Protein AF-A0ABD2KF09-F1 (afdb_monomer_lite)

InterPro domains:
  IPR002404 IRS-type PTB domain [PF02174] (3-74)
  IPR011993 PH-like domain superfamily [G3DSA:2.30.29.30] (1-92)
  IPR051724 Actin-based Motor Myosin [PTHR46049] (3-85)

Structure (mmCIF, N/CA/C/O backbone):
data_AF-A0ABD2KF09-F1
#
_entry.id   AF-A0ABD2KF09-F1
#
loop_
_atom_site.group_PDB
_atom_site.id
_atom_site.type_symbol
_atom_site.label_atom_id
_atom_site.label_alt_id
_atom_site.label_comp_id
_atom_site.label_asym_id
_atom_site.label_entity_id
_atom_site.label_seq_id
_atom_site.pdbx_PDB_ins_code
_atom_site.Cartn_x
_atom_site.Cartn_y
_atom_site.Cartn_z
_atom_site.occupancy
_atom_site.B_iso_or_equiv
_atom_site.auth_seq_id
_atom_site.auth_comp_id
_atom_site.auth_asym_id
_atom_site.auth_atom_id
_atom_site.pdbx_PDB_model_num
ATOM 1 N N . MET A 1 1 ? -12.917 10.527 15.167 1.00 45.91 1 MET A N 1
ATOM 2 C CA . MET A 1 1 ? -12.829 9.059 15.313 1.00 45.91 1 MET A CA 1
ATOM 3 C C . MET A 1 1 ? -12.469 8.493 13.949 1.00 45.91 1 MET A C 1
ATOM 5 O O . MET A 1 1 ? -13.314 8.525 13.066 1.00 45.91 1 MET A O 1
ATOM 9 N N . GLY A 1 2 ? -11.211 8.102 13.732 1.00 62.06 2 GLY A N 1
ATOM 10 C CA . GLY A 1 2 ? -10.794 7.490 12.466 1.00 62.06 2 GLY A CA 1
ATOM 11 C C . GLY A 1 2 ? -11.338 6.066 12.346 1.00 62.06 2 GLY A C 1
ATOM 12 O O . GLY A 1 2 ? -11.336 5.317 13.323 1.00 62.06 2 GLY A O 1
ATOM 13 N N . SER A 1 3 ? -11.833 5.695 11.168 1.00 77.06 3 SER A N 1
ATOM 14 C CA . SER A 1 3 ? -12.271 4.330 10.875 1.00 77.06 3 SER A CA 1
ATOM 15 C C . SER A 1 3 ? -11.046 3.416 10.782 1.00 77.06 3 SER A C 1
ATOM 17 O O . SER A 1 3 ? -10.153 3.662 9.974 1.00 77.06 3 SER A O 1
ATOM 19 N N . LYS A 1 4 ? -10.984 2.360 11.601 1.00 88.31 4 LYS A N 1
ATOM 20 C CA . LYS A 1 4 ? -9.902 1.369 11.517 1.00 88.31 4 LYS A CA 1
ATOM 21 C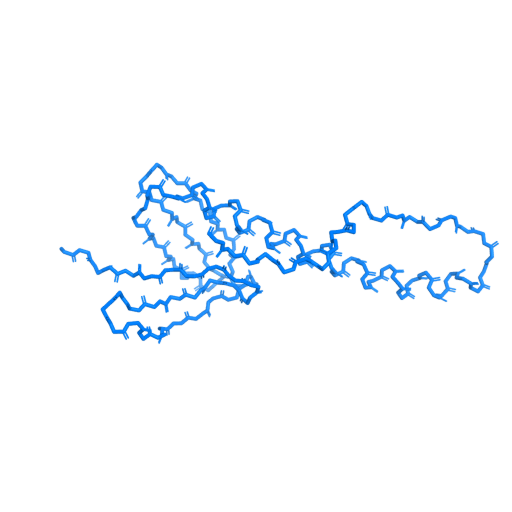 C . LYS A 1 4 ? -10.089 0.495 10.275 1.00 88.31 4 LYS A C 1
ATOM 23 O O . LYS A 1 4 ? -11.169 -0.059 10.056 1.00 88.31 4 LYS A O 1
ATOM 28 N N . LEU A 1 5 ? -9.024 0.345 9.495 1.00 91.50 5 LEU A N 1
ATOM 29 C CA . LEU A 1 5 ? -8.974 -0.478 8.288 1.00 91.50 5 LEU A CA 1
ATOM 30 C C . LEU A 1 5 ? -7.851 -1.501 8.404 1.00 91.50 5 LEU A C 1
ATOM 32 O O . LEU A 1 5 ? -6.801 -1.225 8.982 1.00 91.50 5 LEU A O 1
ATOM 36 N N . LEU A 1 6 ? -8.074 -2.675 7.824 1.00 93.25 6 LEU A N 1
ATOM 37 C CA . LEU A 1 6 ? -7.027 -3.665 7.615 1.00 93.25 6 LEU A CA 1
ATOM 38 C C . LEU A 1 6 ? -6.532 -3.543 6.182 1.00 93.25 6 LEU A C 1
ATOM 40 O O . LEU A 1 6 ? -7.328 -3.481 5.242 1.00 93.25 6 LEU A O 1
ATOM 44 N N . VAL A 1 7 ? -5.213 -3.527 6.039 1.00 92.88 7 VAL A N 1
ATOM 45 C CA . VAL A 1 7 ? -4.534 -3.433 4.751 1.00 92.88 7 VAL A CA 1
ATOM 46 C C . VAL A 1 7 ? -3.754 -4.722 4.543 1.00 92.88 7 VAL A C 1
ATOM 48 O O . VAL A 1 7 ? -2.893 -5.059 5.353 1.00 92.88 7 VAL A O 1
ATOM 51 N N . ALA A 1 8 ? -4.063 -5.439 3.468 1.00 93.94 8 ALA A N 1
ATOM 52 C CA . ALA A 1 8 ? -3.283 -6.584 3.016 1.00 93.94 8 ALA A CA 1
ATOM 53 C C . ALA A 1 8 ? -2.494 -6.195 1.761 1.00 93.94 8 ALA A C 1
ATOM 55 O O . ALA A 1 8 ? -3.046 -5.553 0.868 1.00 93.94 8 ALA A O 1
ATOM 56 N N . ILE A 1 9 ? -1.214 -6.569 1.707 1.00 93.56 9 ILE A N 1
ATOM 57 C CA . ILE A 1 9 ? -0.346 -6.375 0.539 1.00 93.56 9 ILE A CA 1
ATOM 58 C C . ILE A 1 9 ? 0.068 -7.759 0.037 1.00 93.56 9 ILE A C 1
ATOM 60 O O 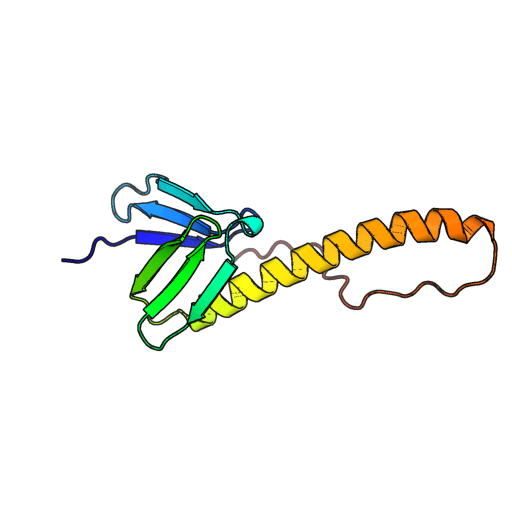. ILE A 1 9 ? 0.721 -8.524 0.751 1.00 93.56 9 ILE A O 1
ATOM 64 N N . ASN A 1 10 ? -0.342 -8.089 -1.183 1.00 92.56 10 ASN A N 1
ATOM 65 C CA . ASN A 1 10 ? -0.253 -9.422 -1.771 1.00 92.56 10 ASN A CA 1
ATOM 66 C C . ASN A 1 10 ? 0.254 -9.314 -3.217 1.00 92.56 10 ASN A C 1
ATOM 68 O O . ASN A 1 10 ? 0.340 -8.224 -3.769 1.00 92.56 10 ASN A O 1
ATOM 72 N N . ARG A 1 11 ? 0.472 -10.455 -3.889 1.00 87.69 11 ARG A N 1
ATOM 73 C CA . ARG A 1 11 ? 0.812 -10.497 -5.329 1.00 87.69 11 ARG A CA 1
ATOM 74 C C . ARG A 1 11 ? -0.205 -9.792 -6.236 1.00 87.69 11 ARG A C 1
ATOM 76 O O . ARG A 1 11 ? 0.174 -9.340 -7.309 1.00 87.69 11 ARG A O 1
ATOM 83 N N . ASP A 1 12 ? -1.462 -9.701 -5.814 1.00 89.69 12 ASP A N 1
ATOM 84 C CA . ASP A 1 12 ? -2.527 -9.025 -6.563 1.00 89.69 12 ASP A CA 1
ATOM 85 C C . ASP A 1 12 ? -2.562 -7.501 -6.342 1.00 89.69 12 ASP A C 1
ATOM 87 O O . ASP A 1 12 ? -3.268 -6.794 -7.062 1.00 89.69 12 ASP A O 1
ATOM 91 N N . GLY A 1 13 ? -1.814 -6.980 -5.361 1.00 92.19 13 GLY A N 1
ATOM 92 C CA . GLY A 1 13 ? -1.780 -5.564 -4.998 1.00 92.19 13 GLY A CA 1
ATOM 93 C C . GLY A 1 13 ? -2.160 -5.305 -3.540 1.00 92.19 13 GLY A C 1
ATOM 94 O O . GLY A 1 13 ? -1.876 -6.107 -2.651 1.00 92.19 13 GLY A O 1
ATOM 95 N N . ILE A 1 14 ? -2.808 -4.166 -3.293 1.00 93.56 14 ILE A N 1
ATOM 96 C CA . ILE A 1 14 ? -3.229 -3.712 -1.963 1.00 93.56 14 ILE A CA 1
ATOM 97 C C . ILE A 1 14 ? -4.731 -3.929 -1.799 1.00 93.56 14 ILE A C 1
ATOM 99 O O . ILE A 1 14 ? -5.531 -3.326 -2.513 1.00 93.56 14 ILE A O 1
ATOM 103 N N . SER A 1 15 ? -5.129 -4.745 -0.829 1.00 94.19 15 SER A N 1
ATOM 104 C CA . SER A 1 15 ? -6.533 -5.016 -0.508 1.00 94.19 15 SER A CA 1
ATOM 105 C C . SER A 1 15 ? -6.945 -4.366 0.810 1.00 94.19 15 SER A C 1
ATOM 107 O O . SER A 1 15 ? -6.232 -4.467 1.810 1.00 94.19 15 SER A O 1
ATOM 109 N N . LEU A 1 16 ? -8.109 -3.717 0.811 1.00 93.19 16 LEU A N 1
ATOM 110 C CA . LEU A 1 16 ? -8.686 -3.047 1.973 1.00 93.19 16 LEU A CA 1
ATOM 111 C C . LEU A 1 16 ? -9.847 -3.853 2.546 1.00 93.19 16 LEU A C 1
ATOM 113 O O . LEU A 1 16 ? -10.742 -4.278 1.811 1.00 93.19 16 LEU A O 1
ATOM 117 N N . TYR A 1 17 ? -9.852 -4.000 3.869 1.00 94.50 17 TYR A N 1
ATOM 118 C CA . TYR A 1 17 ? -10.911 -4.680 4.605 1.00 94.50 17 TYR A CA 1
ATOM 119 C C . TYR A 1 17 ? -11.380 -3.848 5.798 1.00 94.50 17 TYR A C 1
ATOM 121 O O . TYR A 1 17 ? -10.596 -3.139 6.438 1.00 94.50 17 TYR A O 1
ATOM 129 N N . GLY A 1 18 ? -12.663 -3.974 6.135 1.00 92.31 18 GLY A N 1
ATOM 130 C CA . GLY A 1 18 ? -13.212 -3.397 7.361 1.00 92.31 18 GLY A CA 1
ATOM 131 C C . GLY A 1 18 ? -12.596 -4.050 8.601 1.00 92.31 18 GLY A C 1
ATOM 132 O O . GLY A 1 18 ? -12.511 -5.274 8.674 1.00 92.31 18 GLY A O 1
ATOM 133 N N . SER A 1 19 ? -12.176 -3.260 9.597 1.00 91.19 19 SER A N 1
ATOM 134 C CA . SER A 1 19 ? -11.567 -3.814 10.820 1.00 91.19 19 SER A CA 1
ATOM 135 C C . SER A 1 19 ? -12.515 -4.730 11.599 1.00 91.19 19 SER A C 1
ATOM 137 O O . SER A 1 19 ? -12.075 -5.772 12.083 1.00 91.19 19 SER A O 1
ATOM 139 N N . GLU A 1 20 ? -13.794 -4.361 11.690 1.00 89.75 20 GLU A N 1
ATOM 140 C CA . GLU A 1 20 ? -14.793 -5.076 12.495 1.00 89.75 20 GLU A CA 1
ATOM 141 C C . GLU A 1 20 ? -15.379 -6.271 11.738 1.00 89.75 20 GLU A C 1
ATOM 143 O O . GLU A 1 20 ? -15.272 -7.411 12.176 1.00 89.75 20 GLU A O 1
ATOM 148 N N . SER A 1 21 ? -15.952 -6.023 10.558 1.00 91.06 21 SER A N 1
ATOM 149 C CA . SER A 1 21 ? -16.639 -7.049 9.766 1.00 91.06 21 SER A CA 1
ATOM 150 C C . SER A 1 21 ? -15.698 -7.957 8.974 1.00 91.06 21 SER A C 1
ATOM 152 O O . SER A 1 21 ? -16.153 -8.954 8.420 1.00 91.06 21 SER A O 1
ATOM 154 N N . LYS A 1 22 ? -14.411 -7.592 8.847 1.00 92.06 22 LYS A N 1
ATOM 155 C CA . LYS A 1 22 ? -13.445 -8.213 7.917 1.00 92.06 22 LYS A CA 1
ATOM 156 C C . LYS A 1 22 ? -13.948 -8.265 6.468 1.00 92.06 22 LYS A C 1
ATOM 158 O O . LYS A 1 22 ? -13.431 -9.026 5.655 1.00 92.06 22 LYS A O 1
ATOM 163 N N . GLN A 1 23 ? -14.947 -7.449 6.133 1.00 93.88 23 GLN A N 1
ATOM 164 C CA . GLN A 1 23 ? -15.525 -7.410 4.800 1.00 93.88 23 GLN A CA 1
ATOM 165 C C . GLN A 1 23 ? -14.520 -6.792 3.831 1.00 93.88 23 GLN A C 1
ATOM 167 O O . GLN A 1 23 ? -13.936 -5.747 4.126 1.00 93.88 23 GLN A O 1
ATOM 172 N N . HIS A 1 24 ? -14.335 -7.440 2.682 1.00 94.69 24 HIS A N 1
ATOM 173 C CA . HIS A 1 24 ? -13.543 -6.904 1.581 1.00 94.69 24 HIS A CA 1
ATOM 174 C C . HIS A 1 24 ? -14.219 -5.659 1.007 1.00 94.69 24 HIS A C 1
ATOM 176 O O . HIS A 1 24 ? -15.410 -5.679 0.703 1.00 94.69 24 HIS A O 1
ATOM 182 N N . ILE A 1 25 ? -13.459 -4.572 0.900 1.00 93.62 25 ILE A N 1
ATOM 183 C CA . ILE A 1 25 ? -13.950 -3.283 0.404 1.00 93.62 25 ILE A CA 1
ATOM 184 C C . ILE A 1 25 ? -13.512 -3.106 -1.046 1.00 93.62 25 ILE A C 1
ATOM 186 O O . ILE A 1 25 ? -14.329 -2.852 -1.928 1.00 93.62 25 ILE A O 1
ATOM 190 N N . CYS A 1 26 ? -12.208 -3.218 -1.295 1.00 92.94 26 CYS A N 1
ATOM 191 C CA . CYS A 1 26 ? -11.638 -3.102 -2.628 1.00 92.94 26 CYS A CA 1
ATOM 192 C C . CYS A 1 26 ? -10.207 -3.642 -2.675 1.00 92.94 26 CYS A C 1
ATOM 194 O O . CYS A 1 26 ? -9.535 -3.773 -1.650 1.00 92.94 26 CYS A O 1
ATOM 196 N N . THR A 1 27 ? -9.733 -3.913 -3.891 1.00 94.31 27 THR A N 1
ATOM 197 C CA . THR A 1 27 ? -8.332 -4.241 -4.173 1.00 94.31 27 THR A CA 1
ATOM 198 C C . THR A 1 27 ? -7.806 -3.310 -5.254 1.00 94.31 27 THR A C 1
ATOM 200 O O . THR A 1 27 ? -8.397 -3.196 -6.328 1.00 94.31 27 THR A O 1
ATOM 203 N N . TYR A 1 28 ? -6.688 -2.653 -4.964 1.00 92.69 28 TYR A N 1
ATOM 204 C CA . TYR A 1 28 ? -5.931 -1.841 -5.903 1.00 92.69 28 TYR A CA 1
ATOM 205 C C . TYR A 1 28 ? -4.761 -2.655 -6.429 1.00 92.69 28 TYR A C 1
ATOM 207 O O . TYR A 1 28 ? -3.882 -3.043 -5.660 1.00 92.69 28 TYR A O 1
ATOM 215 N N . ARG A 1 29 ? -4.746 -2.903 -7.737 1.00 92.69 29 ARG A N 1
ATOM 216 C CA . ARG A 1 29 ? -3.625 -3.596 -8.376 1.00 92.69 29 ARG A CA 1
ATOM 217 C C . ARG A 1 29 ? -2.384 -2.712 -8.406 1.00 92.69 29 ARG A C 1
ATOM 219 O O . ARG A 1 29 ? -2.507 -1.487 -8.406 1.00 92.69 29 ARG A O 1
ATOM 226 N N . PHE A 1 30 ? -1.205 -3.325 -8.496 1.00 90.06 30 PHE A N 1
ATOM 227 C CA . PHE A 1 30 ? 0.059 -2.587 -8.580 1.00 90.06 30 PHE A CA 1
ATOM 228 C C . PHE A 1 30 ? 0.113 -1.642 -9.783 1.00 90.06 30 PHE A C 1
ATOM 230 O O . PHE A 1 30 ? 0.655 -0.552 -9.657 1.00 90.06 30 PHE A O 1
ATOM 237 N N . GLU A 1 31 ? -0.522 -1.991 -10.906 1.00 88.88 31 GLU A N 1
ATOM 238 C CA . GLU A 1 31 ? -0.608 -1.107 -12.075 1.00 88.88 31 GLU A CA 1
ATOM 239 C C . GLU A 1 31 ? -1.349 0.203 -11.786 1.00 88.88 31 GLU A C 1
ATOM 241 O O . GLU A 1 31 ? -1.099 1.201 -12.442 1.00 88.88 31 GLU A O 1
ATOM 246 N N . GLN A 1 32 ? -2.262 0.216 -10.811 1.00 90.50 32 GLN A N 1
ATOM 247 C CA . GLN A 1 32 ? -3.056 1.403 -10.494 1.00 90.50 32 GLN A CA 1
ATOM 248 C C . GLN A 1 32 ? -2.331 2.363 -9.546 1.00 90.50 32 GLN A C 1
ATOM 250 O O . GLN A 1 32 ? -2.795 3.491 -9.374 1.00 90.50 32 GLN A O 1
ATOM 255 N N . ILE A 1 33 ? -1.247 1.916 -8.906 1.00 90.88 33 ILE A N 1
ATOM 256 C CA . ILE A 1 33 ? -0.482 2.678 -7.919 1.00 90.88 33 ILE A CA 1
ATOM 257 C C . ILE A 1 33 ? 0.599 3.474 -8.656 1.00 90.88 33 ILE A C 1
ATOM 259 O O . ILE A 1 33 ? 1.523 2.894 -9.214 1.00 90.88 33 ILE A O 1
ATOM 263 N N . CYS A 1 34 ? 0.520 4.807 -8.626 1.00 88.69 34 CYS A N 1
ATOM 264 C CA . CYS A 1 34 ? 1.546 5.664 -9.234 1.00 88.69 34 CYS A CA 1
ATOM 265 C C . CYS A 1 34 ? 2.717 5.932 -8.300 1.00 88.69 34 CYS A C 1
ATOM 267 O O . CYS A 1 34 ? 3.870 5.951 -8.715 1.00 88.69 34 CYS A O 1
ATOM 269 N N . GLN A 1 35 ? 2.396 6.261 -7.053 1.00 89.25 35 GLN A N 1
ATOM 270 C CA . GLN A 1 35 ? 3.371 6.680 -6.057 1.00 89.25 35 GLN A CA 1
ATOM 271 C C . GLN A 1 35 ? 2.866 6.292 -4.676 1.00 89.25 35 GLN A C 1
ATOM 273 O O . GLN A 1 35 ? 1.669 6.379 -4.387 1.00 89.25 35 GLN A O 1
ATOM 278 N N . TRP A 1 36 ? 3.792 5.920 -3.807 1.00 93.56 36 TRP A N 1
ATOM 279 C CA . TRP A 1 36 ? 3.569 5.840 -2.375 1.00 93.56 36 TRP A CA 1
ATOM 280 C C . TRP A 1 36 ? 4.695 6.580 -1.662 1.00 93.56 36 TRP A C 1
ATOM 282 O O . TRP A 1 36 ? 5.789 6.701 -2.207 1.00 93.56 36 TRP A O 1
ATOM 292 N N . GLN A 1 37 ? 4.419 7.124 -0.483 1.00 92.88 37 GLN A N 1
ATOM 293 C CA . GLN A 1 37 ? 5.393 7.852 0.326 1.00 92.88 37 GLN A CA 1
ATOM 294 C C . GLN A 1 37 ? 5.204 7.463 1.799 1.00 92.88 37 GLN A C 1
ATOM 296 O O . GLN A 1 37 ? 4.145 7.762 2.372 1.00 92.88 37 GLN A O 1
ATOM 301 N N . PRO A 1 38 ? 6.185 6.788 2.423 1.00 91.62 38 PRO A N 1
ATOM 302 C CA . PRO A 1 38 ? 6.172 6.547 3.856 1.00 91.62 38 PRO A CA 1
ATOM 303 C C . PRO A 1 38 ? 6.573 7.812 4.627 1.00 91.62 38 PRO A C 1
ATOM 305 O O . PRO A 1 38 ? 7.519 8.509 4.272 1.00 91.62 38 PRO A O 1
ATOM 308 N N . ALA A 1 39 ? 5.870 8.089 5.719 1.00 89.69 39 ALA A N 1
ATOM 309 C CA . ALA A 1 39 ? 6.211 9.088 6.725 1.00 89.69 39 ALA A CA 1
ATOM 310 C C . ALA A 1 39 ? 6.169 8.443 8.121 1.00 89.69 39 ALA A C 1
ATOM 312 O O . ALA A 1 39 ? 5.722 7.307 8.281 1.00 89.69 39 ALA A O 1
ATOM 313 N N . ASN A 1 40 ? 6.609 9.168 9.155 1.00 88.44 40 ASN A N 1
ATOM 314 C CA . ASN A 1 40 ? 6.708 8.614 10.514 1.00 88.44 40 ASN A CA 1
ATOM 315 C C . ASN A 1 40 ? 5.378 8.087 11.070 1.00 88.44 40 ASN A C 1
ATOM 317 O O . ASN A 1 40 ? 5.362 7.092 11.791 1.00 88.44 40 ASN A O 1
ATOM 321 N N . THR A 1 41 ? 4.276 8.769 10.765 1.00 93.38 41 THR A N 1
ATOM 322 C CA . THR A 1 41 ? 2.940 8.436 11.285 1.00 93.38 41 THR A CA 1
ATOM 323 C C . THR A 1 41 ? 1.910 8.243 10.183 1.00 93.38 41 THR A C 1
ATOM 325 O O . THR A 1 41 ? 0.743 7.999 10.475 1.00 93.38 41 THR A O 1
ATOM 328 N N . TYR A 1 42 ? 2.320 8.359 8.919 1.00 92.50 42 TYR A N 1
ATOM 329 C CA . TYR A 1 42 ? 1.418 8.285 7.782 1.00 92.50 42 TYR A CA 1
ATOM 330 C C . TYR A 1 42 ? 2.038 7.515 6.623 1.00 92.50 42 TYR A C 1
ATOM 332 O O . TYR A 1 42 ? 3.245 7.533 6.416 1.00 92.50 42 TYR A O 1
ATOM 340 N N . PHE A 1 43 ? 1.192 6.879 5.827 1.00 93.31 43 PHE A N 1
ATOM 341 C CA . PHE A 1 43 ? 1.560 6.252 4.571 1.00 93.31 43 PHE A CA 1
ATOM 342 C C . PHE A 1 43 ? 0.617 6.762 3.484 1.00 93.31 43 PHE A C 1
ATOM 344 O O . PHE A 1 43 ? -0.593 6.527 3.544 1.00 93.31 43 PHE A O 1
ATOM 351 N N . HIS A 1 44 ? 1.157 7.514 2.528 1.00 93.31 44 HIS A N 1
ATOM 352 C CA . HIS A 1 44 ? 0.381 8.121 1.450 1.00 93.31 44 HIS A CA 1
ATOM 353 C C . HIS A 1 44 ? 0.503 7.288 0.177 1.00 93.31 44 HIS A C 1
ATOM 355 O O . HIS A 1 44 ? 1.605 6.882 -0.178 1.00 93.31 44 HIS A O 1
ATOM 361 N N . ILE A 1 45 ? -0.605 7.071 -0.533 1.00 92.69 45 ILE A N 1
ATOM 362 C CA . ILE A 1 45 ? -0.634 6.393 -1.834 1.00 92.69 45 ILE A CA 1
ATOM 363 C C . ILE A 1 45 ? -1.450 7.231 -2.812 1.00 92.69 45 ILE A C 1
ATOM 365 O O . I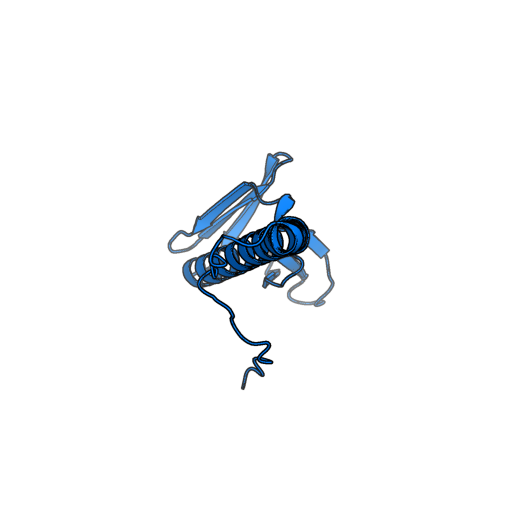LE A 1 45 ? -2.579 7.616 -2.514 1.00 92.69 45 ILE A O 1
ATOM 369 N N . THR A 1 46 ? -0.906 7.477 -4.002 1.00 91.44 46 THR A N 1
ATOM 370 C CA . THR A 1 46 ? -1.642 8.091 -5.116 1.00 91.44 46 THR A CA 1
ATOM 371 C C . THR A 1 46 ? -1.817 7.084 -6.237 1.00 91.44 46 THR A C 1
ATOM 373 O O . THR A 1 46 ? -0.866 6.421 -6.651 1.00 91.44 46 THR A O 1
ATOM 376 N N . MET A 1 47 ? -3.041 7.011 -6.742 1.00 89.88 47 MET A N 1
ATOM 377 C CA . MET A 1 47 ? -3.435 6.146 -7.844 1.00 89.88 47 MET A CA 1
ATOM 378 C C . MET A 1 47 ? -3.513 6.923 -9.162 1.00 89.88 47 MET A C 1
ATOM 380 O O . MET A 1 47 ? -3.748 8.134 -9.158 1.00 89.88 47 MET A O 1
ATOM 384 N N . GLU A 1 48 ? -3.446 6.212 -10.289 1.00 80.25 48 GLU A N 1
ATOM 385 C CA . GLU A 1 48 ? -3.489 6.790 -11.648 1.00 80.25 48 GLU A CA 1
ATOM 386 C C . GLU A 1 48 ? -4.732 7.644 -11.920 1.00 80.25 48 GLU A C 1
ATOM 388 O O . GLU A 1 48 ? -4.674 8.634 -12.642 1.00 80.25 48 GLU A O 1
ATOM 393 N N . LYS A 1 49 ? -5.868 7.306 -11.301 1.00 79.38 49 LYS A N 1
ATOM 394 C CA . LYS A 1 49 ? -7.144 8.020 -11.488 1.00 79.38 49 LYS A CA 1
ATOM 395 C C . LYS A 1 49 ? -7.312 9.243 -10.576 1.00 79.38 49 LYS A C 1
ATOM 397 O O . LYS A 1 49 ? -8.426 9.725 -10.408 1.00 79.38 49 LYS A O 1
ATOM 402 N N . GLY A 1 50 ? -6.239 9.703 -9.931 1.00 78.19 50 GLY A N 1
ATOM 403 C CA . GLY A 1 50 ? -6.274 10.818 -8.980 1.00 78.19 50 GLY A CA 1
ATOM 404 C C . GLY A 1 50 ? -6.788 10.452 -7.583 1.00 78.19 50 GLY A C 1
ATOM 405 O O . GLY A 1 50 ? -6.786 11.304 -6.696 1.00 78.19 50 GLY A O 1
ATOM 406 N N . ASN A 1 51 ? -7.177 9.192 -7.352 1.00 85.56 51 ASN A N 1
ATOM 407 C CA . ASN A 1 51 ? -7.567 8.711 -6.027 1.00 85.56 51 ASN A CA 1
ATOM 408 C C . ASN A 1 51 ? -6.351 8.700 -5.094 1.00 85.56 51 ASN A C 1
ATOM 410 O O . ASN A 1 51 ? -5.281 8.217 -5.468 1.00 85.56 51 ASN A O 1
ATOM 414 N N . ARG A 1 52 ? -6.527 9.204 -3.871 1.00 89.81 52 ARG A N 1
ATOM 415 C CA . ARG A 1 52 ? -5.478 9.254 -2.847 1.00 89.81 52 ARG A CA 1
ATOM 416 C C . ARG A 1 52 ? -5.927 8.507 -1.604 1.00 89.81 52 ARG A C 1
ATOM 418 O O . ARG A 1 52 ? -7.057 8.679 -1.155 1.00 89.81 52 ARG A O 1
ATOM 425 N N . LEU A 1 53 ? -5.036 7.687 -1.063 1.00 90.06 53 LEU A N 1
ATOM 426 C CA . LEU A 1 53 ? -5.219 6.993 0.205 1.00 90.06 53 LEU A CA 1
ATOM 427 C C . LEU A 1 53 ? -4.192 7.527 1.194 1.00 90.06 53 LEU A C 1
ATOM 429 O O . LEU A 1 53 ? -3.021 7.702 0.856 1.00 90.06 53 LEU A O 1
ATOM 433 N N . LEU A 1 54 ? -4.642 7.765 2.418 1.00 92.44 54 LEU A N 1
ATOM 434 C CA . LEU A 1 54 ? -3.792 8.148 3.530 1.00 92.44 54 LEU A CA 1
ATOM 435 C C . LEU A 1 54 ? -4.077 7.190 4.678 1.00 92.44 54 LEU A C 1
ATOM 437 O O . LEU A 1 54 ? -5.202 7.126 5.171 1.00 92.44 54 LEU A O 1
ATOM 441 N N . PHE A 1 55 ? -3.058 6.448 5.091 1.00 90.38 55 PHE A N 1
ATOM 442 C CA . PHE A 1 55 ? -3.137 5.563 6.244 1.00 90.38 55 PHE A CA 1
ATOM 443 C C . PHE A 1 55 ? -2.361 6.181 7.392 1.00 90.38 55 PHE A C 1
ATOM 445 O O . PHE A 1 55 ? -1.189 6.502 7.227 1.00 90.38 55 PHE A O 1
ATOM 452 N N . GLU A 1 56 ? -2.986 6.326 8.554 1.00 93.94 56 GLU A N 1
ATOM 453 C CA . GLU A 1 56 ? -2.259 6.616 9.788 1.00 93.94 56 GLU A CA 1
ATOM 454 C C . GLU A 1 56 ? -1.628 5.311 10.288 1.00 93.94 56 GLU A C 1
ATOM 456 O O . GLU A 1 56 ? -2.327 4.344 10.595 1.00 93.94 56 GLU A O 1
ATOM 461 N N . THR A 1 57 ? -0.299 5.237 10.273 1.00 92.38 57 THR A N 1
ATOM 462 C CA . THR A 1 57 ? 0.450 4.028 10.632 1.00 92.38 57 THR A CA 1
ATOM 463 C C . THR A 1 57 ? 1.894 4.363 10.980 1.00 92.38 57 THR A C 1
ATOM 465 O O . THR A 1 57 ? 2.514 5.222 10.359 1.00 92.38 57 THR A O 1
ATOM 468 N N . THR A 1 58 ? 2.458 3.637 11.942 1.00 93.81 58 THR A N 1
ATOM 469 C CA . THR A 1 58 ? 3.891 3.679 12.283 1.00 93.81 58 THR A CA 1
ATOM 470 C C . THR A 1 58 ? 4.709 2.644 11.504 1.00 93.81 58 THR A C 1
ATOM 472 O O . THR A 1 58 ? 5.936 2.608 11.584 1.00 93.81 58 THR A O 1
ATOM 475 N N . LEU A 1 59 ? 4.039 1.789 10.724 1.00 93.75 59 LEU A N 1
ATOM 476 C CA . LEU A 1 59 ? 4.648 0.700 9.957 1.00 93.75 59 LEU A CA 1
ATOM 477 C C . LEU A 1 59 ? 4.849 1.056 8.477 1.00 93.75 59 LEU A C 1
ATOM 479 O O . LEU A 1 59 ? 5.033 0.158 7.658 1.00 93.75 59 LEU A O 1
ATOM 483 N N . GLY A 1 60 ? 4.825 2.347 8.123 1.00 93.00 60 GLY A N 1
ATOM 484 C CA . GLY A 1 60 ? 4.944 2.807 6.734 1.00 93.00 60 GLY A CA 1
ATOM 485 C C . GLY A 1 60 ? 6.195 2.283 6.019 1.00 93.00 60 GLY A C 1
ATOM 486 O O . GLY A 1 60 ? 6.106 1.877 4.868 1.00 93.00 60 GLY A O 1
ATOM 487 N N . HIS A 1 61 ? 7.328 2.188 6.722 1.00 93.06 61 HIS A N 1
ATOM 488 C CA . HIS A 1 61 ? 8.570 1.608 6.192 1.00 93.06 61 HIS A CA 1
ATOM 489 C C . HIS A 1 61 ? 8.424 0.125 5.804 1.00 93.06 61 HIS A C 1
ATOM 491 O O . HIS A 1 61 ? 8.902 -0.287 4.758 1.00 93.06 61 HIS A O 1
ATOM 497 N N . LYS A 1 62 ? 7.686 -0.680 6.581 1.00 93.19 62 LYS A N 1
ATOM 498 C CA . LYS A 1 62 ? 7.442 -2.090 6.223 1.00 93.19 62 LYS A CA 1
ATOM 499 C C . LYS A 1 62 ? 6.540 -2.213 5.001 1.00 93.19 62 LYS A C 1
ATOM 501 O O . LYS A 1 62 ? 6.688 -3.137 4.210 1.00 93.19 62 LYS A O 1
ATOM 506 N N . MET A 1 63 ? 5.572 -1.307 4.871 1.00 94.38 63 MET A N 1
ATOM 507 C CA . MET A 1 63 ? 4.699 -1.259 3.697 1.00 94.38 63 MET A CA 1
ATOM 508 C C . MET A 1 63 ? 5.486 -0.865 2.441 1.00 94.38 63 MET A C 1
ATOM 510 O O . MET A 1 63 ? 5.250 -1.452 1.389 1.00 94.38 63 MET A O 1
ATOM 514 N N . ASP A 1 64 ? 6.435 0.066 2.569 1.00 93.56 64 ASP A N 1
ATOM 515 C CA . ASP A 1 64 ? 7.377 0.453 1.513 1.00 93.56 64 ASP A CA 1
ATOM 516 C C . ASP A 1 64 ? 8.238 -0.732 1.041 1.00 93.56 64 ASP A C 1
ATOM 518 O O . ASP A 1 64 ? 8.238 -1.042 -0.151 1.00 93.56 64 ASP A O 1
ATOM 522 N N . ASP A 1 65 ? 8.860 -1.466 1.970 1.00 93.62 65 ASP A N 1
ATOM 523 C CA . ASP A 1 65 ? 9.661 -2.659 1.655 1.00 93.62 65 ASP A CA 1
ATOM 524 C C . ASP A 1 65 ? 8.830 -3.733 0.927 1.00 93.62 65 ASP A C 1
ATOM 526 O O . ASP A 1 65 ? 9.272 -4.351 -0.051 1.00 93.62 65 ASP A O 1
ATOM 530 N N . LEU A 1 66 ? 7.588 -3.957 1.375 1.00 93.88 66 LEU A N 1
ATOM 531 C CA . LEU A 1 66 ? 6.672 -4.907 0.742 1.00 93.88 66 LEU A CA 1
ATOM 532 C C . LEU A 1 66 ? 6.295 -4.465 -0.675 1.00 93.88 66 LEU A C 1
ATOM 534 O O . LEU A 1 66 ? 6.389 -5.262 -1.606 1.00 93.88 66 LEU A O 1
ATOM 538 N N . LEU A 1 67 ? 5.894 -3.208 -0.863 1.00 92.31 67 LEU A N 1
ATOM 539 C CA . LEU A 1 67 ? 5.522 -2.685 -2.180 1.00 92.31 67 LEU A CA 1
ATOM 540 C C . LEU A 1 67 ? 6.691 -2.756 -3.158 1.00 92.31 67 LEU A C 1
ATOM 542 O O . LEU A 1 67 ? 6.544 -3.290 -4.260 1.00 92.31 67 LEU A O 1
ATOM 546 N N . THR A 1 68 ? 7.859 -2.291 -2.722 1.00 91.62 68 THR A N 1
ATOM 547 C CA . THR A 1 68 ? 9.089 -2.313 -3.511 1.00 91.62 68 THR A CA 1
ATOM 548 C C . THR A 1 68 ? 9.445 -3.737 -3.933 1.00 91.62 68 THR A C 1
ATOM 550 O O . THR A 1 68 ? 9.666 -3.988 -5.119 1.00 91.62 68 THR A O 1
ATOM 553 N N . SER A 1 69 ? 9.435 -4.693 -3.000 1.00 92.31 69 SER A N 1
ATOM 554 C CA . SER A 1 69 ? 9.786 -6.086 -3.303 1.00 92.31 69 SER A CA 1
ATOM 555 C C . SER A 1 69 ? 8.798 -6.763 -4.261 1.00 92.31 69 SER A C 1
ATOM 557 O O . SER A 1 69 ? 9.229 -7.465 -5.179 1.00 92.31 69 SER A O 1
ATOM 559 N N . TYR A 1 70 ? 7.488 -6.522 -4.128 1.00 92.56 70 TYR A N 1
ATOM 560 C CA . TYR A 1 70 ? 6.498 -7.060 -5.070 1.00 92.56 70 TYR A CA 1
ATOM 561 C C . TYR A 1 70 ? 6.652 -6.473 -6.477 1.00 92.56 70 TYR A C 1
ATOM 563 O O . TYR A 1 70 ? 6.614 -7.223 -7.455 1.00 92.56 70 TYR A O 1
ATOM 571 N N . ILE A 1 71 ? 6.875 -5.161 -6.595 1.00 89.19 71 ILE A N 1
ATOM 572 C CA . ILE A 1 71 ? 7.068 -4.500 -7.894 1.00 89.19 71 ILE A CA 1
ATOM 573 C C . ILE A 1 71 ? 8.342 -5.014 -8.573 1.00 89.19 71 ILE A C 1
ATOM 575 O O . ILE A 1 71 ? 8.304 -5.384 -9.748 1.00 89.19 71 ILE A O 1
ATOM 579 N N . GLN A 1 72 ? 9.451 -5.119 -7.836 1.00 90.19 72 GLN A N 1
ATOM 580 C CA . GLN A 1 72 ? 10.700 -5.688 -8.351 1.00 90.19 72 GLN A CA 1
ATOM 581 C C . GLN A 1 72 ? 10.513 -7.133 -8.827 1.00 90.19 72 GLN A C 1
ATOM 583 O O . GLN A 1 72 ? 10.920 -7.472 -9.938 1.00 90.19 72 GLN A O 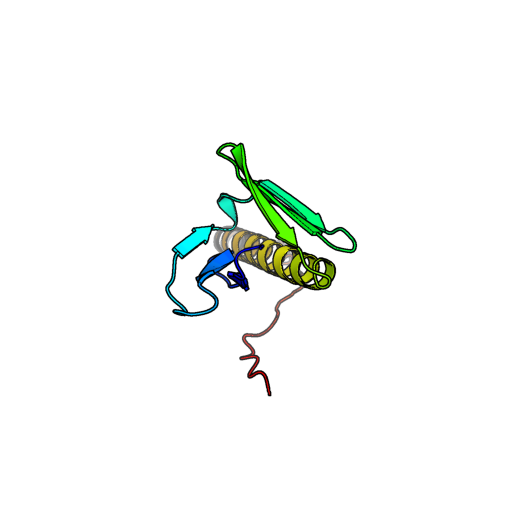1
ATOM 588 N N . ALA A 1 73 ? 9.837 -7.972 -8.036 1.00 87.81 73 ALA A N 1
ATOM 589 C CA . ALA A 1 73 ? 9.550 -9.353 -8.416 1.00 87.81 73 ALA A CA 1
ATOM 590 C C . ALA A 1 73 ? 8.680 -9.442 -9.686 1.00 87.81 73 ALA A C 1
ATOM 592 O O . ALA A 1 73 ? 8.906 -10.306 -10.537 1.00 87.81 73 ALA A O 1
ATOM 593 N N . MET A 1 74 ? 7.705 -8.542 -9.855 1.00 87.19 74 MET A N 1
ATOM 594 C CA . MET A 1 74 ? 6.883 -8.468 -11.069 1.00 87.19 74 MET A CA 1
ATOM 595 C C . MET A 1 74 ? 7.694 -8.070 -12.305 1.00 87.19 74 MET A C 1
ATOM 597 O O . MET A 1 74 ? 7.512 -8.674 -13.365 1.00 87.19 74 MET A O 1
ATOM 601 N N . ILE A 1 75 ? 8.579 -7.077 -12.182 1.00 85.62 75 ILE A N 1
ATOM 602 C CA . ILE A 1 75 ? 9.452 -6.626 -13.276 1.00 85.62 75 ILE A CA 1
ATOM 603 C C . ILE A 1 75 ? 10.412 -7.751 -13.673 1.00 85.62 75 ILE A C 1
ATOM 605 O O . ILE A 1 75 ? 10.412 -8.163 -14.833 1.00 85.62 75 ILE A O 1
ATOM 609 N N . ALA A 1 76 ? 11.118 -8.341 -12.704 1.00 84.62 76 ALA A N 1
ATOM 610 C CA . ALA A 1 76 ? 12.046 -9.446 -12.942 1.00 84.62 76 ALA A CA 1
ATOM 611 C C . ALA A 1 76 ? 11.359 -10.641 -13.627 1.00 84.62 76 ALA A C 1
ATOM 613 O O . ALA A 1 76 ? 11.891 -11.229 -14.572 1.00 84.62 76 ALA A O 1
ATOM 614 N N . ARG A 1 77 ? 10.126 -10.974 -13.216 1.00 82.56 77 ARG A N 1
ATOM 615 C CA . ARG A 1 77 ? 9.339 -12.034 -13.860 1.00 82.56 77 ARG A CA 1
ATOM 616 C C . ARG A 1 77 ? 9.011 -11.713 -15.321 1.00 82.56 77 ARG A C 1
ATOM 618 O O . ARG A 1 77 ? 9.106 -12.607 -16.159 1.00 82.56 77 ARG A O 1
ATOM 625 N N . ARG A 1 78 ? 8.628 -10.468 -15.635 1.00 76.69 78 ARG A N 1
ATOM 626 C CA . ARG A 1 78 ? 8.332 -10.023 -17.014 1.00 76.69 78 ARG A CA 1
ATOM 627 C C . ARG A 1 78 ? 9.581 -10.080 -17.898 1.00 76.69 78 ARG A C 1
ATOM 629 O O . ARG A 1 78 ? 9.510 -10.568 -19.033 1.00 76.69 78 ARG A O 1
ATOM 636 N N . GLU A 1 79 ? 10.720 -9.651 -17.365 1.00 71.00 79 GLU A N 1
ATOM 637 C CA . GLU A 1 79 ? 12.017 -9.678 -18.047 1.00 71.00 79 GLU A CA 1
ATOM 638 C C . GLU A 1 79 ? 12.485 -11.110 -18.340 1.00 71.00 79 GLU A C 1
ATOM 640 O O . GLU A 1 79 ? 12.904 -11.386 -19.467 1.00 71.00 79 GLU A O 1
ATOM 645 N N . TYR A 1 80 ? 12.307 -12.044 -17.396 1.00 58.00 80 TYR A N 1
ATOM 646 C CA . TYR A 1 80 ? 12.614 -13.469 -17.582 1.00 58.00 80 TYR A CA 1
ATOM 647 C C . TYR A 1 80 ? 11.822 -14.104 -18.737 1.00 58.00 80 TYR A C 1
ATOM 649 O O . TYR A 1 80 ? 12.387 -14.806 -19.576 1.00 58.00 80 TYR A O 1
ATOM 657 N N . THR A 1 81 ? 10.512 -13.844 -18.839 1.00 56.31 81 THR A N 1
ATOM 658 C CA . THR A 1 81 ? 9.695 -14.367 -19.956 1.00 56.31 81 THR A CA 1
ATOM 659 C C . THR A 1 81 ? 10.130 -13.823 -21.313 1.00 56.31 81 THR A C 1
ATOM 661 O O . THR A 1 81 ? 10.147 -14.566 -22.298 1.00 56.31 81 THR A O 1
ATOM 664 N N . THR A 1 82 ? 10.505 -12.542 -21.366 1.00 50.78 82 THR A N 1
ATOM 665 C CA . THR A 1 82 ? 10.966 -11.900 -22.603 1.00 50.78 82 THR A CA 1
ATOM 666 C C . THR A 1 82 ? 12.305 -12.487 -23.048 1.00 50.78 82 THR A C 1
ATOM 668 O O . THR A 1 82 ? 12.470 -12.828 -24.219 1.00 50.78 82 THR A O 1
ATOM 671 N N . THR A 1 83 ? 13.238 -12.705 -22.116 1.00 47.78 83 THR A N 1
ATOM 672 C CA . THR A 1 83 ? 14.540 -13.316 -22.429 1.00 47.78 83 THR A CA 1
ATOM 673 C C . THR A 1 83 ? 14.443 -14.800 -22.753 1.00 47.78 83 THR A C 1
ATOM 675 O O . THR A 1 83 ? 15.171 -15.248 -23.631 1.00 47.78 83 THR A O 1
ATOM 678 N N . LYS A 1 84 ? 13.523 -15.572 -22.161 1.00 42.72 84 LYS A N 1
ATOM 679 C CA . LYS A 1 84 ? 13.318 -16.975 -22.562 1.00 42.72 84 LYS A CA 1
ATOM 680 C C . LYS A 1 84 ? 12.901 -17.083 -24.039 1.00 42.72 84 LYS A C 1
ATOM 682 O O . LYS A 1 84 ? 13.564 -17.778 -24.806 1.00 42.72 84 LYS A O 1
ATOM 687 N N . CYS A 1 85 ? 11.923 -16.280 -24.472 1.00 47.72 85 CYS A N 1
ATOM 688 C CA . CYS A 1 85 ? 11.467 -16.256 -25.869 1.00 47.72 85 CYS A CA 1
ATOM 689 C C . CYS A 1 85 ? 12.540 -15.749 -26.854 1.00 47.72 85 CYS A C 1
ATOM 691 O O . CYS A 1 85 ? 12.560 -16.164 -28.015 1.00 47.72 85 CYS A O 1
ATOM 693 N N . GLN A 1 86 ? 13.422 -14.843 -26.419 1.00 44.72 86 GLN A N 1
ATOM 694 C CA . GLN A 1 86 ? 14.548 -14.348 -27.220 1.00 44.72 86 GLN A CA 1
ATOM 695 C C . GLN A 1 86 ? 15.665 -15.402 -27.317 1.00 44.72 86 GLN A C 1
ATOM 697 O O . GLN A 1 86 ? 16.214 -15.642 -28.393 1.00 44.72 86 GLN A O 1
ATOM 702 N N . ASN A 1 87 ? 15.966 -16.078 -26.208 1.00 46.62 87 ASN A N 1
ATOM 703 C CA . ASN A 1 87 ? 17.029 -17.074 -26.114 1.00 46.62 87 ASN A CA 1
ATOM 704 C C . ASN A 1 87 ? 16.663 -18.363 -26.866 1.00 46.62 87 ASN A C 1
ATOM 706 O O . ASN A 1 87 ? 17.533 -18.962 -27.487 1.00 46.62 87 ASN A O 1
ATOM 710 N N . GLU A 1 88 ? 15.382 -18.740 -26.922 1.00 49.47 88 GLU A N 1
ATOM 711 C CA . GLU A 1 88 ? 14.892 -19.851 -27.757 1.00 49.47 88 GLU A CA 1
ATOM 712 C C . GLU A 1 88 ? 14.997 -19.559 -29.269 1.00 49.47 88 GLU A C 1
ATOM 714 O O . GLU A 1 88 ? 15.193 -20.478 -30.066 1.00 49.47 88 GLU A O 1
ATOM 719 N N . ARG A 1 89 ? 14.939 -18.284 -29.688 1.00 46.78 89 ARG A N 1
ATOM 720 C CA . ARG A 1 89 ? 15.232 -17.879 -31.079 1.00 46.78 89 ARG A CA 1
ATOM 721 C C . ARG A 1 89 ? 16.739 -17.846 -31.356 1.00 46.78 89 ARG A C 1
ATOM 723 O O . ARG A 1 89 ? 17.169 -18.300 -32.413 1.00 46.78 89 ARG A O 1
ATOM 730 N N . ASN A 1 90 ? 17.539 -17.369 -30.402 1.00 46.06 90 ASN A N 1
ATOM 731 C CA . ASN A 1 90 ? 18.998 -17.258 -30.531 1.00 46.06 90 ASN A CA 1
ATOM 732 C C . ASN A 1 90 ? 19.735 -18.604 -30.390 1.00 46.06 90 ASN A C 1
ATOM 734 O O . ASN A 1 90 ? 20.819 -18.764 -30.952 1.00 46.06 90 ASN A O 1
ATOM 738 N N . ALA A 1 91 ? 19.139 -19.608 -29.735 1.00 47.12 91 ALA A N 1
ATOM 739 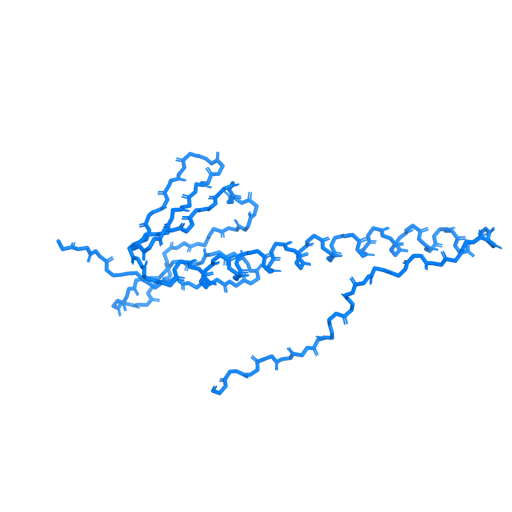C CA . ALA A 1 91 ? 19.655 -20.981 -29.685 1.00 47.12 91 ALA A CA 1
ATOM 740 C C . ALA A 1 91 ? 19.735 -21.652 -31.071 1.00 47.12 91 ALA A C 1
ATOM 742 O O . ALA A 1 91 ? 20.409 -22.667 -31.226 1.00 47.12 91 ALA A O 1
ATOM 743 N N . LYS A 1 92 ? 19.106 -21.068 -32.102 1.00 51.25 92 LYS A N 1
ATOM 744 C CA . LYS A 1 92 ? 19.263 -21.495 -33.499 1.00 51.25 92 LYS A CA 1
ATOM 745 C C . LYS A 1 92 ? 20.451 -20.847 -34.232 1.00 51.25 92 LYS A C 1
ATOM 747 O O . LYS A 1 92 ? 20.699 -21.225 -35.370 1.00 51.25 92 LYS A O 1
ATOM 752 N N . SER A 1 93 ? 21.187 -19.911 -33.617 1.00 49.66 93 SER A N 1
ATOM 753 C CA . SER A 1 93 ? 22.292 -19.170 -34.265 1.00 49.66 93 SER A CA 1
ATOM 754 C C . SER A 1 93 ? 23.666 -19.299 -33.579 1.00 49.66 93 SER A C 1
ATOM 756 O O . SER A 1 93 ? 24.630 -18.681 -34.023 1.00 49.66 93 SER A O 1
ATOM 758 N N . GLY A 1 94 ? 23.798 -20.124 -32.538 1.00 49.81 94 GLY A N 1
ATOM 759 C CA . GLY A 1 94 ? 25.076 -20.757 -32.191 1.00 49.81 94 GLY A CA 1
ATOM 760 C C . GLY A 1 94 ? 26.238 -19.902 -31.662 1.00 49.81 94 GLY A C 1
ATOM 761 O O . GLY A 1 94 ? 27.353 -20.401 -31.726 1.00 49.81 94 GLY A O 1
ATOM 762 N N . ASN A 1 95 ? 26.055 -18.681 -31.134 1.00 49.31 95 ASN A N 1
ATOM 763 C CA . ASN A 1 95 ? 27.146 -17.983 -30.417 1.00 49.31 95 ASN A CA 1
ATOM 764 C C . ASN A 1 95 ? 26.684 -16.776 -29.574 1.00 49.31 95 ASN A C 1
ATOM 766 O O . ASN A 1 95 ? 26.924 -15.640 -29.960 1.00 49.31 95 ASN A O 1
ATOM 770 N N . VAL A 1 96 ? 26.054 -16.986 -28.409 1.00 44.00 96 VAL A N 1
ATOM 771 C CA . VAL A 1 96 ? 26.039 -15.983 -27.318 1.00 44.00 96 VAL A CA 1
ATOM 772 C C . VAL A 1 96 ? 25.883 -16.709 -25.976 1.00 44.00 96 VAL A C 1
ATOM 774 O O . VAL A 1 96 ? 24.991 -17.545 -25.830 1.00 44.00 96 VAL A O 1
ATOM 777 N N . LEU A 1 97 ? 26.733 -16.399 -24.991 1.00 41.97 97 LEU A N 1
ATOM 778 C CA . LEU A 1 97 ? 26.544 -16.846 -23.605 1.00 41.97 97 LEU A CA 1
ATOM 779 C C . LEU A 1 97 ? 25.232 -16.260 -23.050 1.00 41.97 97 LEU A C 1
ATOM 781 O O . LEU A 1 97 ? 25.013 -15.054 -23.188 1.00 41.97 97 LEU A O 1
ATOM 785 N N . PRO A 1 98 ? 24.355 -17.060 -22.420 1.00 43.78 98 PRO A N 1
ATOM 786 C CA . PRO A 1 98 ? 23.108 -16.539 -21.881 1.00 43.78 98 PRO A CA 1
ATOM 787 C C . PRO A 1 98 ? 23.405 -15.560 -20.741 1.00 43.78 98 PRO A C 1
ATOM 789 O O . PRO A 1 98 ? 24.088 -15.905 -19.777 1.00 43.78 98 PRO A O 1
ATOM 792 N N . TYR A 1 99 ? 22.866 -14.343 -20.832 1.00 46.50 99 TYR A N 1
ATOM 793 C CA . TYR A 1 99 ? 22.797 -13.457 -19.676 1.00 46.50 99 TYR A CA 1
ATOM 794 C C . TYR A 1 99 ? 21.885 -14.110 -18.635 1.00 46.50 99 TYR A C 1
ATOM 796 O O . TYR A 1 99 ? 20.713 -14.368 -18.911 1.00 46.50 99 TYR A O 1
ATOM 804 N N . VAL A 1 100 ? 22.441 -14.416 -17.465 1.00 53.19 100 VAL A N 1
ATOM 805 C CA . VAL A 1 100 ? 21.700 -14.911 -16.304 1.00 53.19 100 VAL A CA 1
ATOM 806 C C . VAL A 1 100 ? 21.234 -13.706 -15.486 1.00 53.19 100 VAL A C 1
ATOM 808 O O . VAL A 1 100 ? 22.077 -13.016 -14.911 1.00 53.19 100 VAL A O 1
ATOM 811 N N . PRO A 1 101 ? 19.923 -13.406 -15.414 1.00 46.16 101 PRO A N 1
ATOM 812 C CA . PRO A 1 101 ? 19.442 -12.408 -14.475 1.00 46.16 101 PRO A CA 1
ATOM 813 C C . PRO A 1 101 ? 19.734 -12.918 -13.064 1.00 46.16 101 PRO A C 1
ATOM 815 O O . PRO A 1 101 ? 19.334 -14.024 -12.690 1.00 46.16 101 PRO A O 1
ATOM 818 N N . LEU A 1 102 ? 20.474 -12.122 -12.295 1.00 49.59 102 LEU A N 1
ATOM 819 C CA . LEU A 1 102 ? 20.636 -12.328 -10.862 1.00 49.59 102 LEU A CA 1
ATOM 820 C C . LEU A 1 102 ? 19.223 -12.349 -10.252 1.00 49.59 102 LEU A C 1
ATOM 822 O O . LEU A 1 102 ? 18.412 -11.503 -10.615 1.00 49.59 102 LEU A O 1
ATOM 826 N N . LEU A 1 103 ? 18.949 -13.287 -9.340 1.00 46.31 103 LEU A N 1
ATOM 827 C CA . LEU A 1 103 ? 17.666 -13.524 -8.644 1.00 46.31 103 LEU A CA 1
ATOM 828 C C . LEU A 1 103 ? 16.753 -14.618 -9.237 1.00 46.31 103 LEU A C 1
ATOM 830 O O . LEU A 1 103 ? 15.564 -14.416 -9.476 1.00 46.31 103 LEU A O 1
ATOM 834 N N . ALA A 1 104 ? 17.270 -15.844 -9.327 1.00 41.34 104 ALA A N 1
ATOM 835 C CA . ALA A 1 104 ? 16.432 -17.027 -9.141 1.00 41.34 104 ALA A CA 1
ATOM 836 C C . ALA A 1 104 ? 16.111 -17.171 -7.640 1.00 41.34 104 ALA A C 1
ATOM 838 O O . ALA A 1 104 ? 16.759 -17.940 -6.932 1.00 41.34 104 ALA A O 1
ATOM 839 N N . PHE A 1 105 ? 15.152 -16.396 -7.122 1.00 41.62 105 PHE A N 1
ATOM 840 C CA . PHE A 1 105 ? 14.570 -16.730 -5.822 1.00 41.62 105 PHE A CA 1
ATOM 841 C C . PHE A 1 105 ? 13.650 -17.929 -6.023 1.00 41.62 105 PHE A C 1
ATOM 843 O O . PHE A 1 105 ? 12.634 -17.843 -6.714 1.00 41.62 105 PHE A O 1
ATOM 850 N N . GLY A 1 106 ? 14.087 -19.060 -5.470 1.00 37.34 106 GLY A N 1
ATOM 851 C CA . GLY A 1 106 ? 13.335 -20.300 -5.432 1.00 37.34 106 GLY A CA 1
ATOM 852 C C . GLY A 1 106 ? 11.933 -20.083 -4.877 1.00 37.34 106 GLY A C 1
ATOM 853 O O . GLY A 1 106 ? 11.704 -19.252 -3.997 1.00 37.34 106 GLY A O 1
ATOM 854 N N . ASP A 1 107 ? 11.007 -20.839 -5.452 1.00 45.06 107 ASP A N 1
ATOM 855 C CA . ASP A 1 107 ? 9.673 -21.094 -4.934 1.00 45.06 107 ASP A CA 1
ATOM 856 C C . ASP A 1 107 ? 9.803 -21.645 -3.505 1.00 45.06 107 ASP A C 1
ATOM 858 O O . ASP A 1 107 ? 10.006 -22.838 -3.310 1.00 45.06 107 ASP A O 1
ATOM 862 N N . ASP A 1 108 ? 9.779 -20.765 -2.506 1.00 40.12 108 ASP A N 1
ATOM 863 C CA . ASP A 1 108 ? 9.743 -21.169 -1.106 1.00 40.12 108 ASP A CA 1
ATOM 864 C C . ASP A 1 108 ? 8.504 -20.560 -0.455 1.00 40.12 108 ASP A C 1
ATOM 866 O O . ASP A 1 108 ? 8.363 -19.340 -0.286 1.00 40.12 108 ASP A O 1
ATOM 870 N N . ARG A 1 109 ? 7.555 -21.452 -0.157 1.00 41.91 109 ARG A N 1
ATOM 871 C CA . ARG A 1 109 ? 6.444 -21.205 0.755 1.00 41.91 109 ARG A CA 1
ATOM 872 C C . ARG A 1 109 ? 7.004 -20.595 2.037 1.00 41.91 109 ARG A C 1
ATOM 874 O O . ARG A 1 109 ? 7.466 -21.310 2.916 1.00 41.91 109 ARG A O 1
ATOM 881 N N . ARG A 1 110 ? 6.868 -19.284 2.206 1.00 38.28 110 ARG A N 1
ATOM 882 C CA . ARG A 1 110 ? 7.014 -18.687 3.533 1.00 38.28 110 ARG A CA 1
ATOM 883 C C . ARG A 1 110 ? 5.734 -18.936 4.324 1.00 38.28 110 ARG A C 1
ATOM 885 O O . ARG A 1 110 ? 4.792 -18.150 4.275 1.00 38.28 110 ARG A O 1
ATOM 892 N N . GLU A 1 111 ? 5.704 -20.088 4.991 1.00 34.06 111 GLU A N 1
ATOM 893 C CA . GLU A 1 111 ? 4.904 -20.308 6.194 1.00 34.06 111 GLU A CA 1
ATOM 894 C C . GLU A 1 111 ? 5.376 -19.296 7.247 1.00 34.06 111 GLU A C 1
ATOM 896 O O . GLU A 1 111 ? 6.550 -19.266 7.614 1.00 34.06 111 GLU A O 1
ATOM 901 N N . PHE A 1 112 ? 4.481 -18.408 7.677 1.00 33.53 112 PHE A N 1
ATOM 902 C CA . PHE A 1 112 ? 4.748 -17.492 8.781 1.00 33.53 112 PHE A CA 1
ATOM 903 C C . PHE A 1 112 ? 4.336 -18.198 10.076 1.00 33.53 112 PHE A C 1
ATOM 905 O O . PHE A 1 112 ? 3.143 -18.418 10.291 1.00 33.53 112 PHE A O 1
ATOM 912 N N . ALA A 1 113 ? 5.325 -18.574 10.887 1.00 35.88 113 ALA A N 1
ATOM 913 C CA . ALA A 1 113 ? 5.151 -18.896 12.302 1.00 35.88 113 ALA A CA 1
ATOM 914 C C . ALA A 1 113 ? 5.363 -17.636 13.151 1.00 35.88 113 ALA A C 1
ATOM 916 O O . ALA A 1 113 ? 6.235 -16.817 12.771 1.00 35.88 113 ALA A O 1
#

Secondary structure (DSSP, 8-state):
-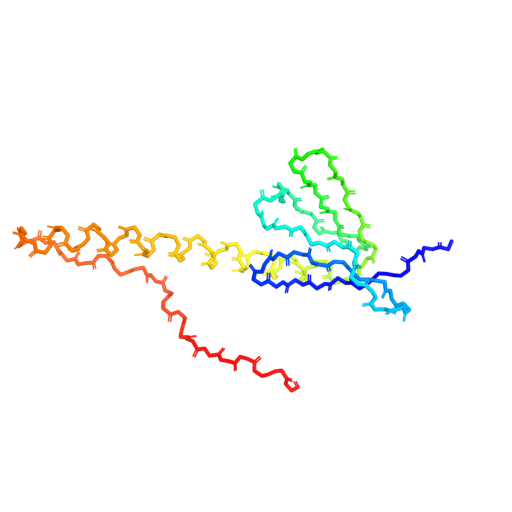PPPEEEEEETTEEEEEETTT--EEEEE-GGGEEEEEE-SSEEEEEETTS-EEEEE-S-HHHHHHHHHHHHHHHHHHHHHHHHHHHHHHHTTS---PPP--S-----------

Foldseek 3Di:
DDQDWDWDQDLQGIWIAHPPPRDTDDGDGLQQWDDWDDDQQWIWTAGPVRDIDIDGDRCNVVVVVSSVVSVVVVVVVVVVVVLVVVVVVCVVVPDDDRDDPPDPPDPDPPPDD

Organism: NCBI:txid157864

Radius of gyration: 18.93 Å; chains: 1; bounding box: 44×32×50 Å

Sequence (113 aa):
MGSKLLVAINRDGISLYGSESKQHICTYRFEQICQWQPANTYFHITMEKGNRLLFETTLGHKMDDLLTSYIQAMIARREYTTTKCQNERNAKSGNVLPYVPLLAFGDDRREFA

pLDDT: mean 76.21, std 21.35, range [33.53, 94.69]